Protein AF-A0A7Z9UD56-F1 (afdb_monomer)

Solvent-accessible surface area (backbone atoms only — not comparable to full-atom values): 8892 Å² total; per-residue (Å²): 136,84,66,94,81,60,77,85,50,79,85,58,42,39,72,64,36,68,80,62,34,91,87,39,62,55,57,58,52,33,20,51,48,16,24,51,51,28,49,60,64,68,54,45,40,71,75,71,56,48,49,63,58,51,66,74,43,103,57,54,73,67,56,56,51,49,53,50,52,50,51,53,51,51,51,48,47,52,50,38,49,52,51,53,50,51,52,52,56,58,55,70,73,50,85,67,76,91,47,96,62,59,92,48,73,72,56,51,54,51,49,44,51,51,40,36,50,37,16,49,53,18,26,55,51,16,44,51,31,57,75,36,74,81,51,19,63,54,55,50,49,51,51,54,49,51,50,54,52,48,36,73,76,37,85,90,111

Structure (mmCIF, N/CA/C/O backbone):
data_AF-A0A7Z9UD56-F1
#
_entry.id   AF-A0A7Z9UD56-F1
#
loop_
_atom_site.group_PDB
_atom_site.id
_atom_site.type_symbol
_atom_site.label_atom_id
_atom_site.label_alt_id
_atom_site.label_comp_id
_atom_site.label_asym_id
_atom_site.label_entity_id
_atom_site.label_seq_id
_atom_site.pdbx_PDB_ins_code
_atom_site.Cartn_x
_atom_site.Cartn_y
_atom_site.Cartn_z
_atom_site.occupancy
_atom_site.B_iso_or_equiv
_atom_site.auth_seq_id
_atom_site.auth_comp_id
_atom_site.auth_asym_id
_atom_site.auth_atom_id
_atom_site.pdbx_PDB_model_num
ATOM 1 N N . MET A 1 1 ? 27.323 -4.334 -28.507 1.00 42.59 1 MET A N 1
ATOM 2 C CA . MET A 1 1 ? 26.180 -3.646 -29.145 1.00 42.59 1 MET A CA 1
ATOM 3 C C . MET A 1 1 ? 25.152 -4.706 -29.488 1.00 42.59 1 MET A C 1
ATOM 5 O O . MET A 1 1 ? 25.447 -5.550 -30.325 1.00 42.59 1 MET A O 1
ATOM 9 N N . VAL A 1 2 ? 24.020 -4.727 -28.784 1.00 45.59 2 VAL A N 1
ATOM 10 C CA . VAL A 1 2 ? 22.918 -5.661 -29.067 1.00 45.59 2 VAL A CA 1
ATOM 11 C C . VAL A 1 2 ? 22.126 -5.110 -30.264 1.00 45.59 2 VAL A C 1
ATOM 13 O O . VAL A 1 2 ? 21.820 -3.916 -30.275 1.00 45.59 2 VAL A O 1
ATOM 16 N N . PRO A 1 3 ? 21.857 -5.909 -31.310 1.00 44.34 3 PRO A N 1
ATOM 17 C CA . PRO A 1 3 ? 21.149 -5.446 -32.499 1.00 44.34 3 PRO A CA 1
ATOM 18 C C . PRO A 1 3 ? 19.683 -5.098 -32.188 1.00 44.34 3 PRO A C 1
ATOM 20 O O . PRO A 1 3 ? 18.979 -5.854 -31.523 1.00 44.34 3 PRO A O 1
ATOM 23 N N . LEU A 1 4 ? 19.207 -3.974 -32.738 1.00 53.53 4 LEU A N 1
ATOM 24 C CA . LEU A 1 4 ? 17.864 -3.389 -32.533 1.00 53.53 4 LEU A CA 1
ATOM 25 C C . LEU A 1 4 ? 16.680 -4.284 -32.964 1.00 53.53 4 LEU A C 1
ATOM 27 O O . LEU A 1 4 ? 15.526 -3.901 -32.796 1.00 53.53 4 LEU A O 1
ATOM 31 N N . THR A 1 5 ? 16.949 -5.447 -33.556 1.00 56.50 5 THR A N 1
ATOM 32 C CA . THR A 1 5 ? 15.947 -6.394 -34.070 1.00 56.50 5 THR A CA 1
ATOM 33 C C . THR A 1 5 ? 15.727 -7.599 -33.161 1.00 56.50 5 THR A C 1
ATOM 35 O O . THR A 1 5 ? 14.890 -8.443 -33.474 1.00 56.50 5 THR A O 1
ATOM 38 N N . GLN A 1 6 ? 16.483 -7.724 -32.069 1.00 49.88 6 GLN A N 1
ATOM 39 C CA . GLN A 1 6 ? 16.298 -8.821 -31.130 1.00 49.88 6 GLN A CA 1
ATOM 40 C C . GLN A 1 6 ? 15.074 -8.513 -30.246 1.00 49.88 6 GLN A C 1
ATOM 42 O O . GLN A 1 6 ? 14.977 -7.395 -29.729 1.00 49.88 6 GLN A O 1
ATOM 47 N N . PRO A 1 7 ? 14.107 -9.439 -30.091 1.00 51.38 7 PRO A N 1
ATOM 48 C CA . PRO A 1 7 ? 13.045 -9.264 -29.104 1.00 51.38 7 PRO A CA 1
ATOM 49 C C . PRO A 1 7 ? 13.705 -9.027 -27.742 1.00 51.38 7 PRO A C 1
ATOM 51 O O . PRO A 1 7 ? 14.683 -9.704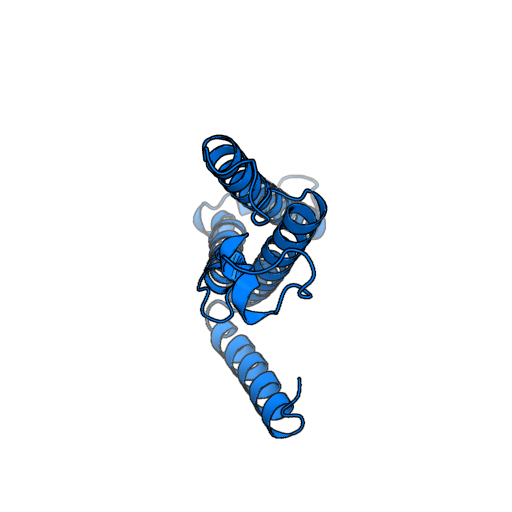 -27.432 1.00 51.38 7 PRO A O 1
ATOM 54 N N . LEU A 1 8 ? 13.224 -8.038 -26.976 1.00 51.91 8 LEU A N 1
ATOM 55 C CA . LEU A 1 8 ? 13.739 -7.777 -25.629 1.00 51.91 8 LEU A CA 1
ATOM 56 C C . LEU A 1 8 ? 13.584 -9.051 -24.797 1.00 51.91 8 LEU A C 1
ATOM 58 O O . LEU A 1 8 ? 12.478 -9.371 -24.358 1.00 51.91 8 LEU A O 1
ATOM 62 N N . ASP A 1 9 ? 14.691 -9.762 -24.626 1.00 53.53 9 ASP A N 1
ATOM 63 C CA . ASP A 1 9 ? 14.788 -10.965 -23.815 1.00 53.53 9 ASP A CA 1
ATOM 64 C C . ASP A 1 9 ? 14.455 -10.580 -22.369 1.00 53.53 9 ASP A C 1
ATOM 66 O O . ASP A 1 9 ? 14.910 -9.534 -21.909 1.00 53.53 9 ASP A O 1
ATOM 70 N N . GLU A 1 10 ? 13.655 -11.368 -21.646 1.00 52.06 10 GLU A N 1
ATOM 71 C CA . GLU A 1 10 ? 13.247 -11.062 -20.255 1.00 52.06 10 GLU A CA 1
ATOM 72 C C . GLU A 1 10 ? 14.461 -10.778 -19.357 1.00 52.06 10 GLU A C 1
ATOM 74 O O . GLU A 1 10 ? 14.413 -9.961 -18.437 1.00 52.06 10 GLU A O 1
ATOM 79 N N . VAL A 1 11 ? 15.593 -11.387 -19.716 1.00 52.34 11 VAL A N 1
ATOM 80 C CA . VAL A 1 11 ? 16.891 -11.207 -19.081 1.00 52.34 11 VAL A CA 1
ATOM 81 C C . VAL A 1 11 ? 17.383 -9.762 -19.158 1.00 52.34 11 VAL A C 1
ATOM 83 O O . VAL A 1 11 ? 18.026 -9.345 -18.218 1.00 52.34 11 VAL A O 1
ATOM 86 N N . SER A 1 12 ? 17.078 -8.958 -20.181 1.00 57.81 12 SER A N 1
ATOM 87 C CA . SER A 1 12 ? 17.561 -7.567 -20.290 1.00 57.81 12 SER A CA 1
ATOM 88 C C . SER A 1 12 ? 16.572 -6.517 -19.764 1.00 57.81 12 SER A C 1
ATOM 90 O O . SER A 1 12 ? 16.820 -5.317 -19.874 1.00 57.81 12 SER A O 1
ATOM 92 N N . TRP A 1 13 ? 15.428 -6.917 -19.194 1.00 61.44 13 TRP A N 1
ATOM 93 C CA . TRP A 1 13 ? 14.403 -5.969 -18.724 1.00 61.44 13 TRP A CA 1
ATOM 94 C C . TRP A 1 13 ? 14.864 -5.140 -17.519 1.00 61.44 13 TRP A C 1
ATOM 96 O O . TRP A 1 13 ? 14.393 -4.015 -17.326 1.00 61.44 13 TRP A O 1
ATOM 106 N N . PHE A 1 14 ? 15.830 -5.651 -16.747 1.00 60.19 14 PHE A N 1
ATOM 107 C CA . PHE A 1 14 ? 16.445 -4.914 -15.641 1.00 60.19 14 PHE A CA 1
ATOM 108 C C . PHE A 1 14 ? 17.202 -3.663 -16.110 1.00 60.19 14 PHE A C 1
ATOM 110 O O . PHE A 1 14 ? 17.344 -2.722 -15.332 1.00 60.19 14 PHE A O 1
ATOM 117 N N . GLU A 1 15 ? 17.654 -3.621 -17.372 1.00 62.56 15 GLU A N 1
ATOM 118 C CA . GLU A 1 15 ? 18.332 -2.454 -17.954 1.00 62.56 15 GLU A CA 1
ATOM 119 C C . GLU A 1 15 ? 17.382 -1.252 -18.086 1.00 62.56 15 GLU A C 1
ATOM 121 O O . GLU A 1 15 ? 17.829 -0.110 -18.150 1.00 62.56 15 GLU A O 1
ATOM 126 N N . ILE A 1 16 ? 16.065 -1.499 -18.089 1.00 67.50 16 ILE A N 1
ATOM 127 C CA . ILE A 1 16 ? 15.019 -0.469 -18.162 1.00 67.50 16 ILE A CA 1
ATOM 128 C C . ILE A 1 16 ? 14.598 -0.020 -16.758 1.00 67.50 16 ILE A C 1
ATOM 130 O O . ILE A 1 16 ? 14.359 1.167 -16.523 1.00 67.50 16 ILE A O 1
ATOM 134 N N . HIS A 1 17 ? 14.449 -0.965 -15.824 1.00 69.06 17 HIS A N 1
ATOM 135 C CA . HIS A 1 17 ? 14.036 -0.669 -14.454 1.00 69.06 17 HIS A CA 1
ATOM 136 C C . HIS A 1 17 ? 14.446 -1.783 -13.483 1.00 69.06 17 HIS A C 1
ATOM 138 O O . HIS A 1 17 ? 14.104 -2.948 -13.683 1.00 69.06 17 HIS A O 1
ATOM 144 N N . SER A 1 18 ? 15.084 -1.428 -12.366 1.00 70.38 18 SER A N 1
ATOM 145 C CA . SER A 1 18 ? 15.511 -2.381 -11.324 1.00 70.38 18 SER A CA 1
ATOM 146 C C . SER A 1 18 ? 14.351 -3.124 -10.644 1.00 70.38 18 SER A C 1
ATOM 148 O O . SER A 1 18 ? 14.538 -4.182 -10.055 1.00 70.38 18 SER A O 1
ATOM 150 N N . GLY A 1 19 ? 13.133 -2.588 -10.733 1.00 67.00 19 GLY A N 1
ATOM 151 C CA . GLY A 1 19 ? 11.906 -3.253 -10.274 1.00 67.00 19 GLY A CA 1
ATOM 152 C C . GLY A 1 19 ? 11.432 -4.415 -11.159 1.00 67.00 19 GLY A C 1
ATOM 153 O O . GLY A 1 19 ? 10.527 -5.133 -10.753 1.00 67.00 19 GLY A O 1
ATOM 154 N N . LEU A 1 20 ? 12.012 -4.594 -12.352 1.00 69.19 20 LEU A N 1
ATOM 155 C CA . LEU A 1 20 ? 11.689 -5.698 -13.265 1.00 69.19 20 LEU A CA 1
ATOM 156 C C . LEU A 1 20 ? 12.611 -6.913 -13.086 1.00 69.19 20 LEU A C 1
ATOM 158 O O . LEU A 1 20 ? 12.378 -7.935 -13.726 1.00 69.19 20 LEU A O 1
ATOM 162 N N . SER A 1 21 ? 13.654 -6.828 -12.251 1.00 71.06 21 SER A N 1
ATOM 163 C CA . SER A 1 21 ? 14.504 -7.986 -11.970 1.00 71.06 21 SER A CA 1
ATOM 164 C C . SER A 1 21 ? 13.796 -8.976 -11.040 1.00 71.06 21 SER A C 1
ATOM 166 O O . SER A 1 21 ? 13.141 -8.582 -10.074 1.00 71.06 21 SER A O 1
ATOM 168 N N . ALA A 1 22 ? 13.956 -10.274 -11.306 1.00 67.62 22 ALA A N 1
ATOM 169 C CA . ALA A 1 22 ? 13.398 -11.333 -10.460 1.00 67.62 22 ALA A CA 1
ATOM 170 C C . ALA A 1 22 ? 13.979 -11.313 -9.031 1.00 67.62 22 ALA A C 1
ATOM 172 O O . ALA A 1 22 ? 13.274 -11.614 -8.073 1.00 67.62 22 ALA A O 1
ATOM 173 N N . ASP A 1 23 ? 15.230 -10.870 -8.885 1.00 71.50 23 ASP A N 1
ATOM 174 C CA . ASP A 1 23 ? 15.917 -10.732 -7.593 1.00 71.50 23 ASP A CA 1
ATOM 175 C C . ASP A 1 23 ? 15.586 -9.412 -6.865 1.00 71.50 23 ASP A C 1
ATOM 177 O O . ASP A 1 23 ? 16.215 -9.059 -5.864 1.00 71.50 23 ASP A O 1
ATOM 181 N N . SER A 1 24 ? 14.627 -8.630 -7.373 1.00 76.00 24 SER A N 1
ATOM 182 C CA . SER A 1 24 ? 14.285 -7.333 -6.797 1.00 76.00 24 SER A CA 1
ATOM 183 C C . SER A 1 24 ? 13.617 -7.482 -5.431 1.00 76.00 24 SER A C 1
ATOM 185 O O . SER A 1 24 ? 12.548 -8.073 -5.291 1.00 76.00 24 SER A O 1
ATOM 187 N N . ILE A 1 25 ? 14.191 -6.835 -4.415 1.00 84.19 25 ILE A N 1
ATOM 188 C CA . ILE A 1 25 ? 13.566 -6.714 -3.090 1.00 84.19 25 ILE A CA 1
ATOM 189 C C . ILE A 1 25 ? 12.394 -5.710 -3.077 1.00 84.19 25 ILE A C 1
ATOM 191 O O . ILE A 1 25 ? 11.652 -5.627 -2.099 1.00 84.19 25 ILE A O 1
ATOM 195 N N . GLY A 1 26 ? 12.201 -4.941 -4.157 1.00 83.88 26 GLY A N 1
ATOM 196 C CA . GLY A 1 26 ? 11.221 -3.853 -4.243 1.00 83.88 26 GLY A CA 1
ATOM 197 C C . GLY A 1 26 ? 9.786 -4.262 -3.879 1.00 83.88 26 GLY A C 1
ATOM 198 O O . GLY A 1 26 ? 9.222 -3.674 -2.953 1.00 83.88 26 GLY A O 1
ATOM 199 N N . PRO A 1 27 ? 9.194 -5.286 -4.526 1.00 85.12 27 PRO A N 1
ATOM 200 C CA . PRO A 1 27 ? 7.834 -5.741 -4.221 1.00 85.12 27 PRO A CA 1
ATOM 201 C C . PRO A 1 27 ? 7.648 -6.160 -2.756 1.00 85.12 27 PRO A C 1
ATOM 203 O O . PRO A 1 27 ? 6.616 -5.874 -2.148 1.00 85.12 27 PRO A O 1
ATOM 206 N N . PHE A 1 28 ? 8.668 -6.783 -2.159 1.00 86.00 28 PHE A N 1
ATOM 207 C CA . PHE A 1 28 ? 8.652 -7.159 -0.747 1.00 86.00 28 PHE A CA 1
ATOM 208 C C . PHE A 1 28 ? 8.647 -5.932 0.177 1.00 86.00 28 PHE A C 1
ATOM 210 O O . PHE A 1 28 ? 7.898 -5.902 1.154 1.00 86.00 28 PHE A O 1
ATOM 217 N N . LEU A 1 29 ? 9.420 -4.889 -0.142 1.00 88.75 29 LEU A N 1
ATOM 218 C CA . LEU A 1 29 ? 9.407 -3.635 0.619 1.00 88.75 29 LEU A CA 1
ATOM 219 C C . LEU A 1 29 ? 8.050 -2.925 0.530 1.00 88.75 29 LEU A C 1
ATOM 221 O O . LEU A 1 29 ? 7.560 -2.434 1.546 1.00 88.75 29 LEU A O 1
ATOM 225 N N . PHE A 1 30 ? 7.412 -2.915 -0.644 1.00 89.88 30 PHE A N 1
ATOM 226 C CA . PHE A 1 30 ? 6.060 -2.369 -0.810 1.00 89.88 30 PHE A CA 1
ATOM 227 C C . PHE A 1 30 ? 5.016 -3.157 -0.015 1.00 89.88 30 PHE A C 1
ATOM 229 O O . PHE A 1 30 ? 4.165 -2.561 0.650 1.00 89.88 30 PHE A O 1
ATOM 236 N N . TYR A 1 31 ? 5.121 -4.485 -0.004 1.00 90.75 31 TYR A N 1
ATOM 237 C CA . TYR A 1 31 ? 4.296 -5.341 0.844 1.00 90.75 31 TYR A CA 1
ATOM 238 C C . TYR A 1 31 ? 4.482 -5.028 2.341 1.00 90.75 31 TYR A C 1
ATOM 240 O O . TYR A 1 31 ? 3.501 -4.793 3.051 1.00 90.75 31 TYR A O 1
ATOM 248 N N . LEU A 1 32 ? 5.729 -4.952 2.825 1.00 89.94 32 LEU A N 1
ATOM 249 C CA . LEU A 1 32 ? 6.025 -4.595 4.218 1.00 89.94 32 LEU A CA 1
ATOM 250 C C . LEU A 1 32 ? 5.523 -3.195 4.576 1.00 89.94 32 LEU A C 1
ATOM 252 O O . LEU A 1 32 ? 4.965 -2.999 5.654 1.00 89.94 32 LEU A O 1
ATOM 256 N N . MET A 1 33 ? 5.679 -2.229 3.671 1.00 91.44 33 MET A N 1
ATOM 257 C CA . MET A 1 33 ? 5.143 -0.882 3.841 1.00 91.44 33 MET A CA 1
ATOM 258 C C . MET A 1 33 ? 3.627 -0.921 4.051 1.00 91.44 33 MET A C 1
ATOM 260 O O . MET A 1 33 ? 3.133 -0.270 4.968 1.00 91.44 33 MET A O 1
ATOM 264 N N . GLY A 1 34 ? 2.895 -1.725 3.272 1.00 91.31 34 GLY A N 1
ATOM 265 C CA . GLY A 1 34 ? 1.459 -1.934 3.464 1.00 91.31 34 GLY A CA 1
ATOM 266 C C . GLY A 1 34 ? 1.113 -2.427 4.872 1.00 91.31 34 GLY A C 1
ATOM 267 O O . GLY A 1 34 ? 0.216 -1.880 5.519 1.00 91.31 34 GLY A O 1
ATOM 268 N N . ILE A 1 35 ? 1.877 -3.396 5.389 1.00 90.38 35 ILE A N 1
ATOM 269 C CA . ILE A 1 35 ? 1.712 -3.903 6.761 1.00 90.38 35 ILE A CA 1
ATOM 270 C C . ILE A 1 35 ? 1.967 -2.800 7.793 1.00 90.38 35 ILE A C 1
ATOM 272 O O . ILE A 1 35 ? 1.170 -2.628 8.715 1.00 90.38 35 ILE A O 1
ATOM 276 N N . ILE A 1 36 ? 3.056 -2.042 7.644 1.00 89.56 36 ILE A N 1
ATOM 277 C CA . ILE A 1 36 ? 3.431 -0.962 8.569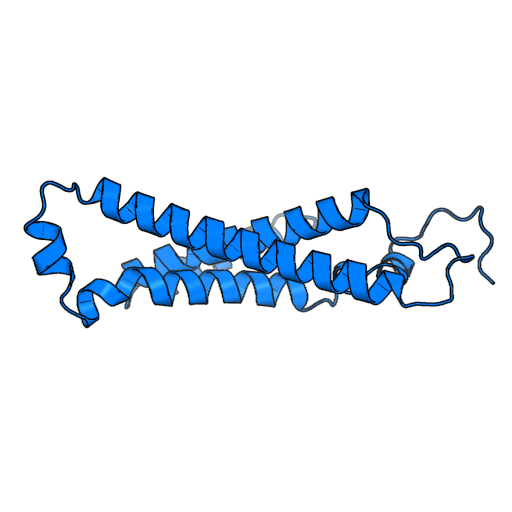 1.00 89.56 36 ILE A CA 1
ATOM 278 C C . ILE A 1 36 ? 2.361 0.136 8.581 1.00 89.56 36 ILE A C 1
ATOM 280 O O . ILE A 1 36 ? 1.961 0.608 9.648 1.00 89.56 36 ILE A O 1
ATOM 284 N N . VAL A 1 37 ? 1.850 0.520 7.408 1.00 91.50 37 VAL A N 1
ATOM 285 C CA . VAL A 1 37 ? 0.760 1.496 7.285 1.00 91.50 37 VAL A CA 1
ATOM 286 C C . VAL A 1 37 ? -0.479 0.992 8.019 1.00 91.50 37 VAL A C 1
ATOM 288 O O . VAL A 1 37 ? -1.015 1.714 8.855 1.00 91.50 37 VAL A O 1
ATOM 291 N N . ALA A 1 38 ? -0.899 -0.256 7.805 1.00 90.69 38 ALA A N 1
ATOM 292 C CA . ALA A 1 38 ? -2.041 -0.812 8.527 1.00 90.69 38 ALA A CA 1
ATOM 293 C C . ALA A 1 38 ? -1.810 -0.831 10.052 1.00 90.69 38 ALA A C 1
ATOM 295 O O . ALA A 1 38 ? -2.661 -0.377 10.820 1.00 90.69 38 ALA A O 1
ATOM 296 N N . TYR A 1 39 ? -0.630 -1.272 10.493 1.00 85.50 39 TYR A N 1
ATOM 297 C CA . TYR A 1 39 ? -0.294 -1.345 11.913 1.00 85.50 39 TYR A CA 1
ATOM 298 C C . TYR A 1 39 ? -0.213 0.030 12.586 1.00 85.50 39 TYR A C 1
ATOM 300 O O . TYR A 1 39 ? -0.505 0.152 13.769 1.00 85.50 39 TYR A O 1
ATOM 308 N N . SER A 1 40 ? 0.156 1.081 11.856 1.00 86.06 40 SER A N 1
ATOM 309 C CA . SER A 1 40 ? 0.179 2.444 12.400 1.00 86.06 40 SER A CA 1
ATOM 310 C C . SER A 1 40 ? -1.203 3.105 12.434 1.00 86.06 40 SER A C 1
ATOM 312 O O . SER A 1 40 ? -1.457 3.934 13.306 1.00 86.06 40 SER A O 1
ATOM 314 N N . LEU A 1 41 ? -2.104 2.742 11.516 1.00 86.69 41 LEU A N 1
ATOM 315 C CA . LEU A 1 41 ? -3.383 3.430 11.326 1.00 86.69 41 LEU A CA 1
ATOM 316 C C . LEU A 1 41 ? -4.523 2.847 12.178 1.00 86.69 41 LEU A C 1
ATOM 318 O O . LEU A 1 41 ? -5.378 3.577 12.682 1.00 86.69 41 LEU A O 1
ATOM 322 N N . PHE A 1 42 ? -4.574 1.522 12.334 1.00 83.25 42 PHE A N 1
ATOM 323 C CA . PHE A 1 42 ? -5.716 0.850 12.966 1.00 83.25 42 PHE A CA 1
ATOM 324 C C . PHE A 1 42 ? -5.674 0.818 14.508 1.00 83.25 42 PHE A C 1
ATOM 326 O O . PHE A 1 42 ? -6.693 1.164 15.112 1.00 83.25 42 PHE A O 1
ATOM 333 N N . PRO A 1 43 ? -4.553 0.471 15.170 1.00 81.25 43 PRO A N 1
ATOM 334 C CA . PRO A 1 43 ? -4.469 0.370 16.634 1.00 81.25 43 PRO A CA 1
ATOM 335 C C . PRO A 1 43 ? -4.417 1.722 17.357 1.00 81.25 43 PRO A C 1
ATOM 337 O O . PRO A 1 43 ? -4.782 1.807 18.528 1.00 81.25 43 PRO A O 1
ATOM 340 N N . ARG A 1 44 ? -3.971 2.777 16.670 1.00 80.56 44 ARG A N 1
ATOM 341 C CA . ARG A 1 44 ? -3.556 4.048 17.279 1.00 80.56 44 ARG A CA 1
ATOM 342 C C . ARG A 1 44 ? -4.651 4.773 18.062 1.00 80.56 44 ARG A C 1
ATOM 344 O O . ARG A 1 44 ? -4.383 5.333 19.116 1.00 80.56 44 ARG A O 1
ATOM 351 N N . GLU A 1 45 ? -5.900 4.693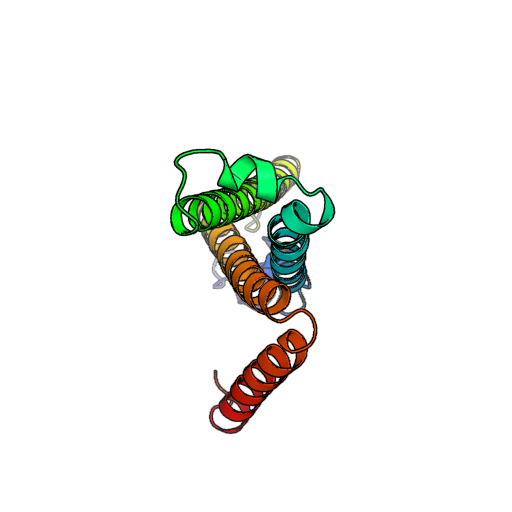 17.613 1.00 80.44 45 GLU A N 1
ATOM 352 C CA . GLU A 1 45 ? -7.032 5.331 18.308 1.00 80.44 45 GLU A CA 1
ATOM 353 C C . GLU A 1 45 ? -7.350 4.700 19.669 1.00 80.44 45 GLU A C 1
ATOM 355 O O . GLU A 1 45 ? -7.842 5.376 20.575 1.00 80.44 45 GLU A O 1
ATOM 360 N N . TYR A 1 46 ? -7.063 3.404 19.823 1.00 81.06 46 TYR A N 1
ATOM 361 C CA . TYR A 1 46 ? -7.198 2.721 21.107 1.00 81.06 46 TYR A CA 1
ATOM 362 C C . TYR A 1 46 ? -6.069 3.112 22.064 1.00 81.06 46 TYR A C 1
ATOM 364 O O . TYR A 1 46 ? -6.289 3.191 23.270 1.00 81.06 46 TYR A O 1
ATOM 372 N N . GLU A 1 47 ? -4.876 3.378 21.532 1.00 82.25 47 GLU A N 1
ATOM 373 C CA . GLU A 1 47 ? -3.702 3.773 22.316 1.00 82.25 47 GLU A CA 1
ATOM 374 C C . GLU A 1 47 ? -3.791 5.237 22.769 1.00 82.25 47 GLU A C 1
ATOM 376 O O . GLU A 1 47 ? -3.488 5.545 23.920 1.00 82.25 47 GLU A O 1
ATOM 381 N N . GLU A 1 48 ? -4.296 6.126 21.911 1.00 85.38 48 GLU A N 1
ATOM 382 C CA . GLU A 1 48 ? -4.460 7.559 22.197 1.00 85.38 48 GLU A CA 1
ATOM 383 C C . GLU A 1 48 ? -5.789 7.902 22.908 1.00 85.38 48 GLU A C 1
ATOM 385 O O . GLU A 1 48 ? -6.043 9.065 23.212 1.00 85.38 48 GLU A O 1
ATOM 390 N N . ARG A 1 49 ? -6.651 6.908 23.187 1.00 84.25 49 ARG A N 1
ATOM 391 C CA . ARG A 1 49 ? -8.009 7.067 23.766 1.00 84.25 49 ARG A CA 1
ATOM 392 C C . ARG A 1 49 ? -8.946 7.995 22.979 1.00 84.25 49 ARG A C 1
ATOM 394 O O . ARG A 1 49 ? -9.991 8.408 23.478 1.00 84.25 49 ARG A O 1
ATOM 401 N N . THR A 1 50 ? -8.639 8.268 21.715 1.00 85.69 50 THR A N 1
ATOM 402 C CA . THR A 1 50 ? -9.480 9.086 20.827 1.00 85.69 50 THR A CA 1
ATOM 403 C C . THR A 1 50 ? -10.752 8.357 20.383 1.00 85.69 50 THR A C 1
ATOM 405 O O . THR A 1 50 ? -11.700 8.988 19.915 1.00 85.69 50 THR A O 1
ATOM 408 N N . ILE A 1 51 ? -10.829 7.039 20.603 1.00 82.69 51 ILE A N 1
ATOM 409 C CA . ILE A 1 51 ? -12.020 6.230 20.317 1.00 82.69 51 ILE A CA 1
ATOM 410 C C . ILE A 1 51 ? -13.256 6.666 21.126 1.00 82.69 51 ILE A C 1
ATOM 412 O O . ILE A 1 51 ? -14.369 6.635 20.605 1.00 82.69 51 ILE A O 1
ATOM 416 N N . GLU A 1 52 ? -13.081 7.123 22.372 1.00 85.94 52 GLU A N 1
ATOM 417 C CA . GLU A 1 52 ? -14.188 7.589 23.225 1.00 85.94 52 GLU A CA 1
ATOM 418 C C . GLU A 1 52 ? -14.822 8.862 22.653 1.00 85.94 52 GLU A C 1
ATOM 420 O O . GLU A 1 52 ? -16.046 8.997 22.610 1.00 85.94 52 GLU A O 1
ATOM 425 N N . PHE A 1 53 ? -13.984 9.755 22.121 1.00 87.50 53 PHE A N 1
ATOM 426 C CA . PHE A 1 53 ? -14.434 10.943 21.409 1.00 87.50 53 PHE A CA 1
ATOM 427 C C . PHE A 1 53 ? -15.172 10.574 20.117 1.00 87.50 53 PHE A C 1
ATOM 429 O O . PHE A 1 53 ? -16.267 11.080 19.875 1.00 87.50 53 PHE A O 1
ATOM 436 N N . LEU A 1 54 ? -14.645 9.636 19.322 1.00 84.69 54 LEU A N 1
ATOM 437 C CA . LEU A 1 54 ? -15.315 9.165 18.103 1.00 84.69 54 LEU A CA 1
ATOM 438 C C . LEU A 1 54 ? -16.679 8.527 18.391 1.00 84.69 54 LEU A C 1
ATOM 440 O O . LEU A 1 54 ? -17.609 8.700 17.610 1.00 84.69 54 LEU A O 1
ATOM 444 N N . HIS A 1 55 ? -16.818 7.836 19.523 1.00 84.12 55 HIS A N 1
ATOM 445 C CA . HIS A 1 55 ? -18.087 7.249 19.956 1.00 84.12 55 HIS A CA 1
ATOM 446 C C . HIS A 1 55 ? -19.110 8.288 20.440 1.00 84.12 55 HIS A C 1
ATOM 448 O O . HIS A 1 55 ? -20.300 7.981 20.484 1.00 84.12 55 HIS A O 1
ATOM 454 N N . SER A 1 56 ? -18.675 9.500 20.800 1.00 90.94 56 SER A N 1
ATOM 455 C CA . SER A 1 56 ? -19.582 10.603 21.150 1.00 90.94 56 SER A CA 1
ATOM 456 C C . SER A 1 56 ? -20.199 11.285 19.924 1.00 90.94 56 SER A C 1
ATOM 458 O O . SER A 1 56 ? -21.225 11.956 20.033 1.00 90.94 56 SER A O 1
ATOM 460 N N . LEU A 1 57 ? -19.590 11.101 18.749 1.00 89.88 57 LEU A N 1
ATOM 461 C CA . LEU A 1 57 ? -20.085 11.634 17.487 1.00 89.88 57 LEU A CA 1
ATOM 462 C C . LEU A 1 57 ? -21.120 10.682 16.863 1.00 89.88 57 LEU A C 1
ATOM 464 O O . LEU A 1 57 ? -21.042 9.468 17.062 1.00 89.88 57 LEU A O 1
ATOM 468 N N . PRO A 1 58 ? -22.067 11.189 16.049 1.00 91.25 58 PRO A N 1
ATOM 469 C CA . PRO A 1 58 ? -23.044 10.371 15.327 1.00 91.25 58 PRO A CA 1
ATOM 470 C C . PRO A 1 58 ? -22.404 9.660 14.117 1.00 91.25 58 PRO A C 1
ATOM 472 O O . PRO A 1 58 ? -22.877 9.770 12.987 1.00 91.25 58 PRO A O 1
ATOM 475 N N . VAL A 1 59 ? -21.293 8.954 14.340 1.00 88.88 59 VAL A N 1
ATOM 476 C CA . VAL A 1 59 ? -20.524 8.238 13.319 1.00 88.88 59 VAL A CA 1
ATOM 477 C C . VAL A 1 59 ? -20.576 6.746 13.621 1.00 88.88 59 VAL A C 1
ATOM 479 O O . VAL A 1 59 ? -20.297 6.295 14.729 1.00 88.88 59 VAL A O 1
ATOM 482 N N . SER A 1 60 ? -20.939 5.949 12.620 1.00 89.44 60 SER A N 1
ATOM 483 C CA . SER A 1 60 ? -20.960 4.494 12.759 1.00 89.44 60 SER A CA 1
ATOM 484 C C . SER A 1 60 ? -19.545 3.902 12.746 1.00 89.44 60 SER A C 1
ATOM 486 O O . SER A 1 60 ? -18.634 4.409 12.088 1.00 89.44 60 SER A O 1
ATOM 488 N N . ARG A 1 61 ? -19.367 2.745 13.395 1.00 85.62 61 ARG A N 1
ATOM 489 C CA . ARG A 1 61 ? -18.092 1.998 13.380 1.00 85.62 61 ARG A CA 1
ATOM 490 C C . ARG A 1 61 ? -17.625 1.651 11.961 1.00 85.62 61 ARG A C 1
ATOM 492 O O . ARG A 1 61 ? -16.429 1.671 11.684 1.00 85.62 61 ARG A O 1
ATOM 499 N N . GLY A 1 62 ? -18.569 1.375 11.058 1.00 87.44 62 GLY A N 1
ATOM 500 C CA . GLY A 1 62 ? -18.280 1.092 9.650 1.00 87.44 62 GLY A CA 1
ATOM 501 C C . GLY A 1 62 ? -17.726 2.304 8.897 1.00 87.44 62 GLY A C 1
ATOM 502 O O . GLY A 1 62 ? -16.809 2.149 8.096 1.00 87.44 62 GLY A O 1
ATOM 503 N N . GLN A 1 63 ? -18.214 3.514 9.187 1.00 90.31 63 GLN A N 1
ATOM 504 C CA . GLN A 1 63 ? -17.686 4.742 8.582 1.00 90.31 63 GLN A CA 1
ATOM 505 C C . GLN A 1 63 ? -16.249 5.024 9.027 1.00 90.31 63 GLN A C 1
ATOM 507 O O . GLN A 1 63 ? -15.420 5.363 8.189 1.00 90.31 63 GLN A O 1
ATOM 512 N N . ILE A 1 64 ? -15.935 4.821 10.312 1.00 89.00 64 ILE A N 1
ATOM 513 C CA . ILE A 1 64 ? -14.567 4.971 10.836 1.00 89.00 64 ILE A CA 1
ATOM 514 C C . ILE A 1 64 ? -13.631 3.969 10.149 1.00 89.00 64 ILE A C 1
ATOM 516 O O . ILE A 1 64 ? -12.557 4.334 9.673 1.00 89.00 64 ILE A O 1
ATOM 520 N N . PHE A 1 65 ? -14.066 2.712 10.036 1.00 89.00 65 PHE A N 1
ATOM 521 C CA . PHE A 1 65 ? -13.309 1.673 9.344 1.00 89.00 65 PHE A CA 1
ATOM 522 C C . PHE A 1 65 ? -13.037 2.030 7.875 1.00 89.00 65 PHE A C 1
ATOM 524 O O . PHE A 1 65 ? -11.889 1.982 7.435 1.00 89.00 65 PHE A O 1
ATOM 531 N N . MET A 1 66 ? -14.069 2.432 7.128 1.00 91.81 66 MET A N 1
ATOM 532 C CA . MET A 1 66 ? -13.929 2.793 5.714 1.00 91.81 66 MET A CA 1
ATOM 533 C C . MET A 1 66 ? -13.061 4.034 5.522 1.00 91.81 66 MET A C 1
ATOM 535 O O . MET A 1 66 ? -12.236 4.057 4.613 1.00 91.81 66 MET A O 1
ATOM 539 N N . ALA A 1 67 ? -13.181 5.037 6.395 1.00 91.62 67 ALA A N 1
ATOM 540 C CA . ALA A 1 67 ? -12.332 6.223 6.351 1.00 91.62 67 ALA A CA 1
ATOM 541 C C . ALA A 1 67 ? -10.848 5.856 6.502 1.00 91.62 67 ALA A C 1
ATOM 543 O O . ALA A 1 67 ? -10.022 6.315 5.716 1.00 91.62 67 ALA A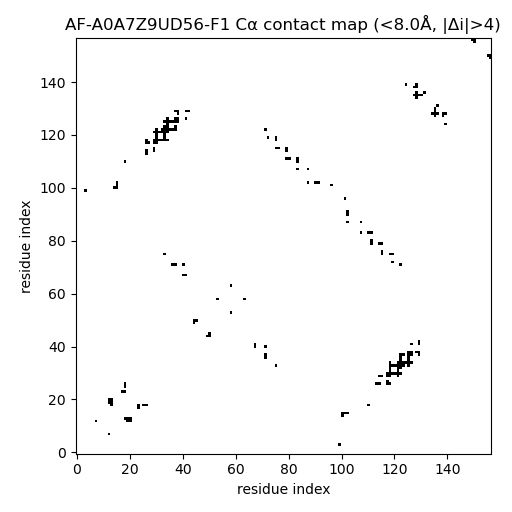 O 1
ATOM 544 N N . LYS A 1 68 ? -10.511 4.971 7.447 1.00 91.19 68 LYS A N 1
ATOM 545 C CA . LYS A 1 68 ? -9.140 4.470 7.630 1.00 91.19 68 LYS A CA 1
ATOM 546 C C . LYS A 1 68 ? -8.650 3.652 6.447 1.00 91.19 68 LYS A C 1
ATOM 548 O O . LYS A 1 68 ? -7.542 3.872 5.968 1.00 91.19 68 LYS A O 1
ATOM 553 N N . TRP A 1 69 ? -9.472 2.727 5.962 1.00 91.19 69 TRP A N 1
ATOM 554 C CA . TRP A 1 69 ? -9.132 1.915 4.798 1.00 91.19 69 TRP A CA 1
ATOM 555 C C . TRP A 1 69 ? -8.810 2.789 3.580 1.00 91.19 69 TRP A C 1
ATOM 557 O O . TRP A 1 69 ? -7.777 2.612 2.932 1.00 91.19 69 TRP A O 1
ATOM 567 N N . MET A 1 70 ? -9.660 3.783 3.313 1.00 94.38 70 MET A N 1
ATOM 568 C CA . MET A 1 70 ? -9.463 4.743 2.231 1.00 94.38 70 MET A CA 1
ATOM 569 C C . MET A 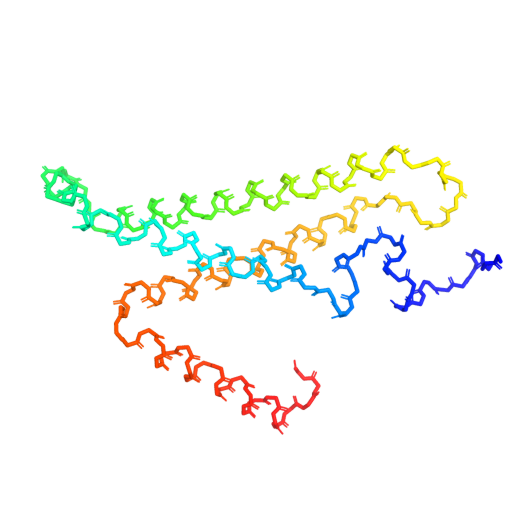1 70 ? -8.224 5.610 2.462 1.00 94.38 70 MET A C 1
ATOM 571 O O . MET A 1 70 ? -7.435 5.779 1.539 1.00 94.38 70 MET A O 1
ATOM 575 N N . ALA A 1 71 ? -8.002 6.108 3.682 1.00 93.56 71 ALA A N 1
ATOM 576 C CA . ALA A 1 71 ? -6.819 6.902 4.012 1.00 93.56 71 ALA A CA 1
ATOM 577 C C . ALA A 1 71 ? -5.516 6.112 3.803 1.00 93.56 71 ALA A C 1
ATOM 579 O O . ALA A 1 71 ? -4.589 6.616 3.171 1.00 93.56 71 ALA A O 1
ATOM 580 N N . GLY A 1 72 ? -5.460 4.857 4.262 1.00 92.94 72 GLY A N 1
ATOM 581 C CA . GLY A 1 72 ? -4.314 3.974 4.040 1.00 92.94 72 GLY A CA 1
ATOM 582 C C . GLY A 1 72 ? -4.098 3.654 2.558 1.00 92.94 72 GLY A C 1
ATOM 583 O O . GLY A 1 72 ? -2.972 3.716 2.072 1.00 92.94 72 GLY A O 1
ATOM 584 N N . THR A 1 73 ? -5.179 3.395 1.819 1.00 93.69 73 THR A N 1
ATOM 585 C CA . THR A 1 73 ? -5.138 3.154 0.368 1.00 93.69 73 THR A CA 1
ATOM 586 C C . THR A 1 73 ? -4.590 4.366 -0.388 1.00 93.69 73 THR A C 1
ATOM 588 O O . THR A 1 73 ? -3.676 4.227 -1.196 1.00 93.69 73 THR A O 1
ATOM 591 N N . VAL A 1 74 ? -5.105 5.565 -0.103 1.00 95.44 74 VAL A N 1
ATOM 592 C CA . VAL A 1 74 ? -4.654 6.814 -0.736 1.00 95.44 74 VAL A CA 1
ATOM 593 C C . VAL A 1 74 ? -3.191 7.098 -0.405 1.00 95.44 74 VAL A C 1
ATOM 595 O O . VAL A 1 74 ? -2.433 7.461 -1.302 1.00 95.44 74 VAL A O 1
ATOM 598 N N . LEU A 1 75 ? -2.773 6.887 0.847 1.00 94.12 75 LEU A N 1
ATOM 599 C CA . LEU A 1 75 ? -1.380 7.057 1.257 1.00 94.12 75 LEU A CA 1
ATOM 600 C C . LEU A 1 75 ? -0.447 6.125 0.474 1.00 94.12 75 LEU A C 1
ATOM 602 O O . LEU A 1 75 ? 0.563 6.581 -0.056 1.00 94.12 75 LEU A O 1
ATOM 606 N N . ILE A 1 76 ? -0.796 4.842 0.359 1.00 93.88 76 ILE A N 1
ATOM 607 C CA . ILE A 1 76 ? -0.009 3.865 -0.404 1.00 93.88 76 ILE A CA 1
ATOM 608 C C . ILE A 1 76 ? 0.088 4.272 -1.872 1.00 93.88 76 ILE A C 1
ATOM 610 O O . ILE A 1 76 ? 1.186 4.311 -2.420 1.00 93.88 76 ILE A O 1
ATOM 614 N N . LEU A 1 77 ? -1.040 4.613 -2.499 1.00 93.88 77 LEU A N 1
ATOM 615 C CA . LEU A 1 77 ? -1.056 5.030 -3.900 1.00 93.88 77 LEU A CA 1
ATOM 616 C C . LEU A 1 77 ? -0.202 6.279 -4.128 1.00 93.88 77 LEU A C 1
ATOM 618 O O . LEU A 1 77 ? 0.541 6.332 -5.105 1.00 93.88 77 LEU A O 1
ATOM 622 N N . ALA A 1 78 ? -0.259 7.251 -3.216 1.00 94.25 78 ALA A N 1
ATOM 623 C CA . ALA A 1 78 ? 0.568 8.449 -3.282 1.00 94.25 78 ALA A CA 1
ATOM 624 C C . ALA A 1 78 ? 2.064 8.115 -3.182 1.00 94.25 78 ALA A C 1
ATOM 626 O O . ALA A 1 78 ? 2.857 8.633 -3.963 1.00 94.25 78 ALA A O 1
ATOM 627 N N . VAL A 1 79 ? 2.457 7.217 -2.273 1.00 93.38 79 VAL A N 1
ATOM 628 C CA . VAL A 1 79 ? 3.860 6.797 -2.126 1.00 93.38 79 VAL A CA 1
ATOM 629 C C . VAL A 1 79 ? 4.346 6.025 -3.354 1.00 93.38 79 VAL A C 1
ATOM 631 O O . VAL A 1 79 ? 5.419 6.332 -3.869 1.00 93.38 79 VAL A O 1
ATOM 634 N N . CYS A 1 80 ? 3.562 5.071 -3.864 1.00 91.75 80 CYS A N 1
ATOM 635 C CA . CYS A 1 80 ? 3.900 4.339 -5.087 1.00 91.75 80 CYS A CA 1
ATOM 636 C C . CYS A 1 80 ? 4.028 5.288 -6.288 1.00 91.75 80 CYS A C 1
ATOM 638 O O . CYS A 1 80 ? 4.970 5.171 -7.067 1.00 91.75 80 CYS A O 1
ATOM 640 N N . LEU A 1 81 ? 3.135 6.274 -6.409 1.00 91.94 81 LEU A N 1
ATOM 641 C CA . LEU A 1 81 ? 3.215 7.282 -7.462 1.00 91.94 81 LEU A CA 1
ATOM 642 C C . LEU A 1 81 ? 4.478 8.144 -7.325 1.00 91.94 81 LEU A C 1
ATOM 644 O O . LEU A 1 81 ? 5.184 8.345 -8.308 1.00 91.94 81 LEU A O 1
ATOM 648 N N . CYS A 1 82 ? 4.799 8.615 -6.118 1.00 92.81 82 CYS A N 1
ATOM 649 C CA . CYS A 1 82 ? 6.030 9.364 -5.858 1.00 92.81 82 CYS A CA 1
ATOM 650 C C . CYS A 1 82 ? 7.286 8.544 -6.176 1.00 92.81 82 CYS A C 1
ATOM 652 O O . CYS A 1 82 ? 8.248 9.094 -6.710 1.00 92.81 82 CYS A O 1
ATOM 654 N N . HIS A 1 83 ? 7.285 7.243 -5.880 1.00 89.94 83 HIS A N 1
ATOM 655 C CA . HIS A 1 83 ? 8.388 6.347 -6.221 1.00 89.94 83 HIS A CA 1
ATOM 656 C C . HIS A 1 83 ? 8.603 6.278 -7.738 1.00 89.94 83 HIS A C 1
ATOM 658 O O . HIS A 1 83 ? 9.700 6.550 -8.219 1.00 89.94 83 HIS A O 1
ATOM 664 N N . GLU A 1 84 ? 7.540 6.010 -8.495 1.00 86.62 84 GLU A N 1
ATOM 665 C CA . GLU A 1 84 ? 7.609 5.907 -9.954 1.00 86.62 84 GLU A CA 1
ATOM 666 C C . GLU A 1 84 ? 7.938 7.244 -10.633 1.00 86.62 84 GLU A C 1
ATOM 668 O O . GLU A 1 84 ? 8.713 7.282 -11.586 1.00 86.62 84 GLU A O 1
ATOM 673 N N . ILE A 1 85 ? 7.424 8.366 -10.115 1.00 87.31 85 ILE A N 1
ATOM 674 C CA . ILE A 1 85 ? 7.813 9.708 -10.578 1.00 87.31 85 ILE A CA 1
ATOM 675 C C . ILE A 1 85 ? 9.300 9.950 -10.315 1.00 87.31 85 ILE A C 1
ATOM 677 O O . ILE A 1 85 ? 9.995 10.471 -11.183 1.00 87.31 85 ILE A O 1
ATOM 681 N N . THR A 1 86 ? 9.804 9.562 -9.142 1.00 87.12 86 THR A N 1
ATOM 682 C CA . THR A 1 86 ? 11.228 9.706 -8.809 1.00 87.12 86 THR A CA 1
ATOM 683 C C . THR A 1 86 ? 12.086 8.908 -9.785 1.00 87.12 86 THR A C 1
ATOM 685 O O . THR A 1 86 ? 13.036 9.454 -10.341 1.00 87.12 86 THR A O 1
ATOM 688 N N . ASN A 1 87 ? 11.711 7.659 -10.071 1.00 81.44 87 ASN A N 1
ATOM 689 C CA . ASN A 1 87 ? 12.402 6.833 -11.060 1.00 81.44 87 ASN A CA 1
ATOM 690 C C . ASN A 1 87 ? 12.342 7.461 -12.459 1.00 81.44 87 ASN A C 1
ATOM 692 O O . ASN A 1 87 ? 13.366 7.540 -13.134 1.00 81.44 87 ASN A O 1
ATOM 696 N N . ALA A 1 88 ? 11.185 7.984 -12.873 1.00 79.62 88 ALA A N 1
ATOM 697 C CA . ALA A 1 88 ? 11.033 8.681 -14.148 1.00 79.62 88 ALA A CA 1
ATOM 698 C C . ALA A 1 88 ? 11.961 9.903 -14.253 1.00 79.62 88 ALA A C 1
ATOM 700 O O . ALA A 1 88 ? 12.655 10.068 -15.254 1.00 79.62 88 ALA A O 1
ATOM 701 N N . VAL A 1 89 ? 12.021 10.734 -13.209 1.00 82.62 89 VAL A N 1
ATOM 702 C CA . VAL A 1 89 ? 12.897 11.916 -13.155 1.00 82.62 89 VAL A CA 1
ATOM 703 C C . VAL A 1 89 ? 14.372 11.513 -13.211 1.00 82.62 89 VAL A C 1
ATOM 705 O O . VAL A 1 89 ? 15.141 12.122 -13.952 1.00 82.62 89 VAL A O 1
ATOM 708 N N . MET A 1 90 ? 14.770 10.465 -12.484 1.00 80.19 90 MET A N 1
ATOM 709 C CA . MET A 1 90 ? 16.146 9.956 -12.516 1.00 80.19 90 MET A CA 1
ATOM 710 C C . MET A 1 90 ? 16.528 9.429 -13.905 1.00 80.19 90 MET A C 1
ATOM 712 O O . MET A 1 90 ? 17.651 9.641 -14.356 1.00 80.19 90 MET A O 1
ATOM 716 N N . GLN A 1 91 ? 15.588 8.804 -14.619 1.00 73.94 91 GLN A N 1
ATOM 717 C CA . GLN A 1 91 ? 15.810 8.332 -15.986 1.00 73.94 91 GLN A CA 1
ATOM 718 C C . GLN A 1 91 ? 15.901 9.474 -17.008 1.00 73.94 91 GLN A C 1
ATOM 720 O O . GLN A 1 91 ? 16.670 9.367 -17.960 1.00 73.94 91 GLN A O 1
ATOM 725 N N . MET A 1 92 ? 15.187 10.588 -16.807 1.00 69.81 92 MET A N 1
ATOM 726 C CA . MET A 1 92 ? 15.286 11.772 -17.679 1.00 69.81 92 MET A CA 1
ATOM 727 C C . MET A 1 92 ? 16.667 12.440 -17.634 1.00 69.81 92 MET A C 1
ATOM 729 O O . MET A 1 92 ? 17.071 13.069 -18.609 1.00 69.81 92 MET A O 1
ATOM 733 N N . GLY A 1 93 ? 17.390 12.312 -16.518 1.00 65.31 93 GLY A N 1
ATOM 734 C CA . GLY A 1 93 ? 18.747 12.842 -16.365 1.00 65.31 93 GLY A CA 1
ATOM 735 C C . GLY A 1 93 ? 19.840 11.994 -17.023 1.00 65.31 93 GLY A C 1
ATOM 736 O O . GLY A 1 93 ? 20.992 12.426 -17.053 1.00 65.31 93 GLY A O 1
ATOM 737 N N . ASN A 1 94 ? 19.513 10.801 -17.533 1.00 67.00 94 ASN A N 1
ATOM 738 C CA . ASN A 1 94 ? 20.500 9.873 -18.075 1.00 67.00 94 ASN A CA 1
ATOM 739 C C . ASN A 1 94 ? 20.738 10.134 -19.577 1.00 67.00 94 ASN A C 1
ATOM 741 O O . ASN A 1 94 ? 19.814 10.083 -20.389 1.00 67.00 94 ASN A O 1
ATOM 745 N N . GLY A 1 95 ? 21.984 10.446 -19.947 1.00 54.91 95 GLY A N 1
ATOM 746 C CA . GLY A 1 95 ? 22.367 10.943 -21.278 1.00 54.91 95 GLY A CA 1
ATOM 747 C C . GLY A 1 95 ? 22.335 9.916 -22.420 1.00 54.91 95 GLY A C 1
ATOM 748 O O . GLY A 1 95 ? 22.461 10.308 -23.579 1.00 54.91 95 GLY A O 1
ATOM 749 N N . ASP A 1 96 ? 22.104 8.631 -22.137 1.00 55.91 96 ASP A N 1
ATOM 750 C CA . ASP A 1 96 ? 22.079 7.529 -23.120 1.00 55.91 96 ASP A CA 1
ATOM 751 C C . ASP A 1 96 ? 20.768 7.440 -23.939 1.00 55.91 96 ASP A C 1
ATOM 753 O O . ASP A 1 96 ? 20.355 6.372 -24.401 1.00 55.91 96 ASP A O 1
ATOM 757 N N . SER A 1 97 ? 20.132 8.593 -24.172 1.00 50.44 97 SER A N 1
ATOM 758 C CA . SER A 1 97 ? 18.808 8.800 -24.787 1.00 50.44 97 SER A CA 1
ATOM 759 C C . SER A 1 97 ? 18.617 8.178 -26.188 1.00 50.44 97 SER A C 1
ATOM 761 O O . SER A 1 97 ? 17.487 8.013 -26.647 1.00 50.44 97 SER A O 1
ATOM 763 N N . LEU A 1 98 ? 19.696 7.778 -26.871 1.00 49.78 98 LEU A N 1
ATOM 764 C CA . LEU A 1 98 ? 19.668 7.179 -28.216 1.00 49.78 98 LEU A CA 1
ATOM 765 C C . LEU A 1 98 ? 19.695 5.637 -28.236 1.00 49.78 98 LEU A C 1
ATOM 767 O O . LEU A 1 98 ? 19.624 5.048 -29.315 1.00 49.78 98 LEU A O 1
ATOM 771 N N . THR A 1 99 ? 19.774 4.973 -27.080 1.00 51.09 99 THR A N 1
ATOM 772 C CA . THR A 1 99 ? 19.850 3.501 -26.982 1.00 51.09 99 THR A CA 1
ATOM 773 C C . THR A 1 99 ? 18.530 2.907 -26.472 1.00 51.09 99 THR A C 1
ATOM 775 O O . THR A 1 99 ? 17.755 3.578 -25.802 1.00 51.09 99 THR A O 1
ATOM 778 N N . SER A 1 100 ? 18.246 1.638 -26.784 1.00 50.09 100 SER A N 1
ATOM 779 C CA . SER A 1 100 ? 16.969 0.922 -26.565 1.00 50.09 100 SER A CA 1
ATOM 780 C C . SER A 1 100 ? 16.435 0.840 -25.118 1.00 50.09 100 SER A C 1
ATOM 782 O O . SER A 1 100 ? 15.338 0.314 -24.918 1.00 50.09 100 SER A O 1
ATOM 784 N N . ALA A 1 101 ? 17.154 1.381 -24.130 1.00 55.44 101 ALA A N 1
ATOM 785 C CA . ALA A 1 101 ? 16.808 1.446 -22.706 1.00 55.44 101 ALA A CA 1
ATOM 786 C C . ALA A 1 101 ? 16.030 2.732 -22.336 1.00 55.44 101 ALA A C 1
ATOM 788 O O . ALA A 1 101 ? 16.294 3.381 -21.327 1.00 55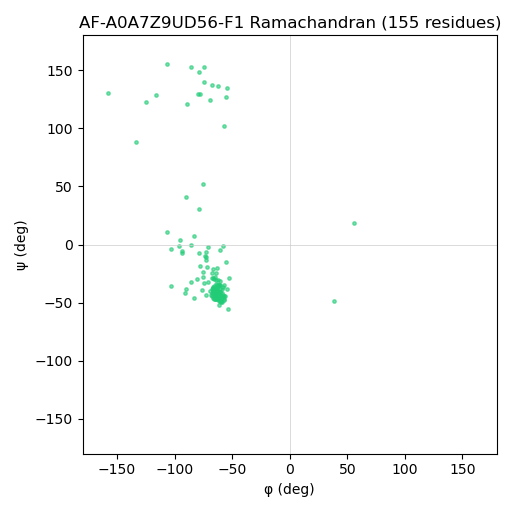.44 101 ALA A O 1
ATOM 789 N N . GLN A 1 102 ? 15.085 3.146 -23.185 1.00 63.19 102 GLN A N 1
ATOM 790 C CA . GLN A 1 102 ? 14.307 4.369 -22.971 1.00 63.19 102 GLN A CA 1
ATOM 791 C C . GLN A 1 102 ? 13.181 4.192 -21.942 1.00 63.19 102 GLN A C 1
ATOM 793 O O . GLN A 1 102 ? 12.529 3.145 -21.878 1.00 63.19 102 GLN A O 1
ATOM 798 N N . PHE A 1 103 ? 12.885 5.281 -21.225 1.00 66.25 103 PHE A N 1
ATOM 799 C CA . PHE A 1 103 ? 11.693 5.436 -20.395 1.00 66.25 103 PHE A CA 1
ATOM 800 C C . PHE A 1 103 ? 10.416 5.196 -21.216 1.00 66.25 103 PHE A C 1
ATOM 802 O O . PHE A 1 103 ? 10.191 5.824 -22.254 1.00 66.25 103 PHE A O 1
ATOM 809 N N . ARG A 1 104 ? 9.547 4.299 -20.739 1.00 73.94 104 ARG A N 1
ATOM 810 C CA . ARG A 1 104 ? 8.262 3.979 -21.377 1.00 73.94 104 ARG A CA 1
ATOM 811 C C . ARG A 1 104 ? 7.119 4.169 -20.391 1.00 73.94 104 ARG A C 1
ATOM 813 O O . ARG A 1 104 ? 7.042 3.468 -19.385 1.00 73.94 104 ARG A O 1
ATOM 820 N N . TRP A 1 105 ? 6.160 5.021 -20.750 1.00 73.19 105 TRP A N 1
ATOM 821 C CA . TRP A 1 105 ? 4.937 5.249 -19.967 1.00 73.19 105 TRP A CA 1
ATOM 822 C C . TRP A 1 105 ? 4.161 3.963 -19.663 1.00 73.19 105 TRP A C 1
ATOM 824 O O . TRP A 1 105 ? 3.658 3.786 -18.558 1.00 73.19 105 TRP A O 1
ATOM 834 N N . ALA A 1 106 ? 4.110 3.033 -20.620 1.00 79.81 106 ALA A N 1
ATOM 835 C CA . ALA A 1 106 ? 3.467 1.738 -20.420 1.00 79.81 106 ALA A CA 1
ATOM 836 C C . ALA A 1 106 ? 4.169 0.889 -19.343 1.00 79.81 106 ALA A C 1
ATOM 838 O O . ALA A 1 106 ? 3.502 0.156 -18.618 1.00 79.81 106 ALA A O 1
ATOM 839 N N . THR A 1 107 ? 5.496 0.990 -19.224 1.00 78.25 107 THR A N 1
ATOM 840 C CA . THR A 1 107 ? 6.272 0.280 -18.200 1.00 78.25 107 THR A CA 1
ATOM 841 C C . THR A 1 107 ? 6.049 0.903 -16.828 1.00 78.25 107 THR A C 1
ATOM 843 O O . THR A 1 107 ? 5.769 0.171 -15.885 1.00 78.25 107 THR A O 1
ATOM 846 N N . LEU A 1 108 ? 6.057 2.238 -16.734 1.00 81.62 108 LEU A N 1
ATOM 847 C CA . LEU A 1 108 ? 5.741 2.944 -15.490 1.00 81.62 108 LEU A CA 1
ATOM 848 C C . LEU A 1 108 ? 4.352 2.565 -14.970 1.00 81.62 108 LEU A C 1
ATOM 850 O O . LEU A 1 108 ? 4.204 2.230 -13.803 1.00 81.62 108 LEU A O 1
ATOM 854 N N . LEU A 1 109 ? 3.327 2.564 -15.828 1.00 85.25 109 LEU A N 1
ATOM 855 C CA . LEU A 1 109 ? 1.968 2.206 -15.405 1.00 85.25 109 LEU A CA 1
ATOM 856 C C . LEU A 1 109 ? 1.870 0.758 -14.908 1.00 85.25 109 LEU A C 1
ATOM 858 O O . LEU A 1 109 ? 1.172 0.495 -13.930 1.00 85.25 109 LEU A O 1
ATOM 862 N N . LYS A 1 110 ? 2.582 -0.177 -15.550 1.00 85.44 110 LYS A N 1
ATOM 863 C CA . LYS A 1 110 ? 2.649 -1.574 -15.097 1.00 85.44 110 LYS A CA 1
ATOM 864 C C . LYS A 1 110 ? 3.344 -1.699 -13.741 1.00 85.44 110 LYS A C 1
ATOM 866 O O . LYS A 1 110 ? 2.845 -2.418 -12.882 1.00 85.44 110 LYS A O 1
ATOM 871 N N . LEU A 1 111 ? 4.453 -0.989 -13.540 1.00 84.44 111 LEU A N 1
ATOM 872 C CA . LEU A 1 111 ? 5.196 -0.988 -12.278 1.00 84.44 111 LEU A CA 1
ATOM 873 C C . LEU A 1 111 ? 4.409 -0.318 -11.153 1.00 84.44 111 LEU A C 1
ATOM 875 O O . LEU A 1 111 ? 4.306 -0.880 -10.068 1.00 84.44 111 LEU A O 1
ATOM 879 N N . LEU A 1 112 ? 3.745 0.803 -11.438 1.00 89.25 112 LEU A N 1
ATOM 880 C CA . LEU A 1 112 ? 2.832 1.460 -10.509 1.00 89.25 112 LEU A CA 1
ATOM 881 C C . LEU A 1 112 ? 1.703 0.515 -10.084 1.00 89.25 112 LEU A C 1
ATOM 883 O O . LEU A 1 112 ? 1.379 0.421 -8.900 1.00 89.25 112 LEU A O 1
ATOM 887 N N . PHE A 1 113 ? 1.110 -0.208 -11.037 1.00 90.31 113 PHE A N 1
ATOM 888 C CA . PHE A 1 113 ? 0.075 -1.196 -10.749 1.00 90.31 113 PHE A CA 1
ATOM 889 C C . PHE A 1 113 ? 0.616 -2.358 -9.903 1.00 90.31 113 PHE A C 1
ATOM 891 O O . PHE A 1 113 ? -0.009 -2.749 -8.920 1.00 90.31 113 PHE A O 1
ATOM 898 N N . LEU A 1 114 ? 1.803 -2.874 -10.218 1.00 89.12 114 LEU A N 1
ATOM 899 C CA . LEU A 1 114 ? 2.447 -3.941 -9.452 1.00 89.12 114 LEU A CA 1
ATOM 900 C C . LEU A 1 114 ? 2.793 -3.503 -8.015 1.00 89.12 114 LEU A C 1
ATOM 902 O O . LEU A 1 114 ? 2.480 -4.205 -7.054 1.00 89.12 114 LEU A O 1
ATOM 906 N N . ALA A 1 115 ? 3.400 -2.329 -7.844 1.00 89.44 115 ALA A N 1
ATOM 907 C CA . ALA A 1 115 ? 3.774 -1.796 -6.535 1.00 89.44 115 ALA A CA 1
ATOM 908 C C . ALA A 1 115 ? 2.537 -1.475 -5.681 1.00 89.44 115 ALA A C 1
ATOM 910 O O . ALA A 1 115 ? 2.485 -1.806 -4.498 1.00 89.44 115 ALA A O 1
ATOM 911 N N . SER A 1 116 ? 1.504 -0.883 -6.286 1.00 92.44 116 SER A N 1
ATOM 912 C CA . SER A 1 116 ? 0.261 -0.572 -5.573 1.00 92.44 116 SER A CA 1
ATOM 913 C C . SER A 1 116 ? -0.505 -1.828 -5.168 1.00 92.44 116 SER A C 1
ATOM 915 O O . SER A 1 116 ? -0.940 -1.925 -4.025 1.00 92.44 116 SER A O 1
ATOM 917 N N . THR A 1 117 ? -0.637 -2.820 -6.051 1.00 92.75 117 THR A N 1
ATOM 918 C CA . THR A 1 117 ? -1.324 -4.078 -5.718 1.00 92.75 117 THR A CA 1
ATOM 919 C C . THR A 1 117 ? -0.588 -4.860 -4.633 1.00 92.75 117 THR A C 1
ATOM 921 O O . THR A 1 117 ? -1.225 -5.298 -3.677 1.00 92.75 117 THR A O 1
ATOM 924 N N . THR A 1 118 ? 0.740 -4.971 -4.702 1.00 91.12 118 THR A N 1
ATOM 925 C CA . THR A 1 118 ? 1.532 -5.647 -3.656 1.00 91.12 118 THR A CA 1
ATOM 926 C C . THR A 1 118 ? 1.441 -4.928 -2.309 1.00 91.12 118 THR A C 1
ATOM 928 O O . THR A 1 118 ? 1.230 -5.574 -1.279 1.00 91.12 118 THR A O 1
ATOM 931 N N . ALA A 1 119 ? 1.492 -3.594 -2.296 1.00 92.00 119 ALA A N 1
ATOM 932 C CA . ALA A 1 119 ? 1.301 -2.809 -1.081 1.00 92.00 119 ALA A CA 1
ATOM 933 C C . ALA A 1 119 ? -0.128 -2.910 -0.516 1.00 92.00 119 ALA A C 1
ATOM 935 O O . ALA A 1 119 ? -0.296 -2.993 0.700 1.00 92.00 119 ALA A O 1
ATOM 936 N N . LEU A 1 120 ? -1.163 -2.961 -1.362 1.00 93.25 120 LEU A N 1
ATOM 937 C CA . LEU A 1 120 ? -2.553 -3.159 -0.927 1.00 93.25 120 LEU A CA 1
ATOM 938 C C . LEU A 1 120 ? -2.787 -4.552 -0.343 1.00 93.25 120 LEU A C 1
ATOM 940 O O . LEU A 1 120 ? -3.483 -4.685 0.664 1.00 93.25 120 LEU A O 1
ATOM 944 N N . VAL A 1 121 ? -2.166 -5.581 -0.923 1.00 93.00 121 VAL A N 1
ATOM 945 C CA . VAL A 1 121 ? -2.140 -6.924 -0.334 1.00 93.00 121 VAL A CA 1
ATOM 946 C C . VAL A 1 121 ? -1.468 -6.871 1.039 1.00 93.00 121 VAL A C 1
ATOM 948 O O . VAL A 1 121 ? -2.011 -7.415 2.000 1.00 93.00 121 VAL A O 1
ATOM 951 N N . GLY A 1 122 ? -0.341 -6.167 1.167 1.00 91.06 122 GLY A N 1
ATOM 952 C CA . GLY A 1 122 ? 0.316 -5.925 2.454 1.00 91.06 122 GLY A CA 1
ATOM 953 C C . GLY A 1 122 ? -0.586 -5.219 3.466 1.00 91.06 122 GLY A C 1
ATOM 954 O O . GLY A 1 122 ? -0.667 -5.638 4.618 1.00 91.06 122 GLY A O 1
ATOM 955 N N . LEU A 1 123 ? -1.332 -4.199 3.039 1.00 91.62 123 LEU A N 1
ATOM 956 C CA . LEU A 1 123 ? -2.280 -3.474 3.886 1.00 91.62 123 LEU A CA 1
ATOM 957 C C . LEU A 1 123 ? -3.429 -4.374 4.360 1.00 91.62 123 LEU A C 1
ATOM 959 O O . LEU A 1 123 ? -3.781 -4.334 5.538 1.00 91.62 123 LEU A O 1
ATOM 963 N N . ALA A 1 124 ? -3.977 -5.228 3.491 1.00 89.94 124 ALA A N 1
ATOM 964 C CA . ALA A 1 124 ? -5.005 -6.197 3.869 1.00 89.94 124 ALA A CA 1
ATOM 965 C C . ALA A 1 124 ? -4.488 -7.200 4.918 1.00 89.94 124 ALA A C 1
ATOM 967 O O . ALA A 1 124 ? -5.153 -7.448 5.926 1.00 89.94 124 ALA A O 1
ATOM 968 N N . HIS A 1 125 ? -3.272 -7.722 4.731 1.00 87.81 125 HIS A N 1
ATOM 969 C CA . HIS A 1 125 ? -2.629 -8.609 5.704 1.00 87.81 125 HIS A CA 1
ATOM 970 C C . HIS A 1 125 ? -2.316 -7.894 7.023 1.00 87.81 125 HIS A C 1
ATOM 972 O O . HIS A 1 125 ? -2.560 -8.437 8.100 1.00 87.81 125 HIS A O 1
ATOM 978 N N . GLY A 1 126 ? -1.827 -6.657 6.960 1.00 86.81 126 GLY A N 1
ATOM 979 C CA . GLY A 1 126 ? -1.578 -5.832 8.138 1.00 86.81 126 GLY A CA 1
ATOM 980 C C . GLY A 1 126 ? -2.854 -5.532 8.925 1.00 86.81 126 GLY A C 1
ATOM 981 O O . GLY A 1 126 ? -2.835 -5.532 10.153 1.00 86.81 126 GLY A O 1
ATOM 982 N N . LEU A 1 127 ? -3.987 -5.363 8.243 1.00 87.06 127 LEU A N 1
ATOM 983 C CA . LEU A 1 127 ? -5.287 -5.182 8.884 1.00 87.06 127 LEU A CA 1
ATOM 984 C C . LEU A 1 127 ? -5.718 -6.440 9.652 1.00 87.06 127 LEU A C 1
ATOM 986 O O . LEU A 1 127 ? -6.141 -6.338 10.806 1.00 87.06 127 LEU A O 1
ATOM 990 N N . LEU A 1 128 ? -5.544 -7.625 9.054 1.00 83.12 128 LEU A N 1
ATOM 991 C CA . LEU A 1 128 ? -5.774 -8.908 9.732 1.00 83.12 128 LEU A CA 1
ATOM 992 C C . LEU A 1 128 ? -4.877 -9.055 10.971 1.00 83.12 128 LEU A C 1
ATOM 994 O O . LEU A 1 128 ? -5.345 -9.467 12.035 1.00 83.12 128 LEU A O 1
ATOM 998 N N . LEU A 1 129 ? -3.604 -8.659 10.862 1.00 79.88 129 LEU A N 1
ATOM 999 C CA . LEU A 1 129 ? -2.665 -8.657 11.984 1.00 79.88 129 LEU A CA 1
ATOM 1000 C C . LEU A 1 129 ? -3.092 -7.703 13.108 1.00 79.88 129 LEU A C 1
ATOM 1002 O O . LEU A 1 129 ? -3.067 -8.089 14.279 1.00 79.88 129 LEU A O 1
ATOM 1006 N N . SER A 1 130 ? -3.510 -6.480 12.767 1.00 76.12 130 SER A N 1
ATOM 1007 C CA . SER A 1 130 ? -3.972 -5.481 13.738 1.00 76.12 130 SER A CA 1
ATOM 1008 C C . SER A 1 130 ? -5.220 -5.928 14.492 1.00 76.12 130 SER A C 1
ATOM 1010 O O . SER A 1 130 ? -5.315 -5.664 15.689 1.00 76.12 130 SER A O 1
ATOM 1012 N N . PHE A 1 131 ? -6.151 -6.623 13.832 1.00 70.75 131 PHE A N 1
ATOM 1013 C CA . PHE A 1 131 ? -7.326 -7.187 14.500 1.00 70.75 131 PHE A CA 1
ATOM 1014 C C . PHE A 1 131 ? -6.946 -8.347 15.429 1.00 70.75 131 PHE A C 1
ATOM 1016 O O . PHE A 1 131 ? -7.470 -8.469 16.533 1.00 70.75 131 PHE A O 1
ATOM 1023 N N . GLY A 1 132 ? -6.005 -9.188 14.991 1.00 65.44 132 GLY A N 1
ATOM 1024 C CA . GLY A 1 132 ? -5.621 -10.397 15.703 1.00 65.44 132 GLY A CA 1
ATOM 1025 C C . GLY A 1 132 ? -4.754 -10.177 16.941 1.00 65.44 132 GLY A C 1
ATOM 1026 O O . GLY A 1 132 ? -4.835 -11.035 17.812 1.00 65.44 132 GLY A O 1
ATOM 1027 N N . ARG A 1 133 ? -3.944 -9.097 17.003 1.00 65.88 133 ARG A N 1
ATOM 1028 C CA . ARG A 1 133 ? -2.889 -8.690 17.983 1.00 65.88 133 ARG A CA 1
ATOM 1029 C C . ARG A 1 133 ? -1.992 -9.818 18.558 1.00 65.88 133 ARG A C 1
ATOM 1031 O O . ARG A 1 133 ? -0.777 -9.694 18.513 1.00 65.88 133 ARG A O 1
ATOM 1038 N N . GLN A 1 134 ? -2.563 -10.921 19.041 1.00 60.81 134 GLN A N 1
ATOM 1039 C CA . GLN A 1 134 ? -1.932 -12.197 19.414 1.00 60.81 134 GLN A CA 1
ATOM 1040 C C . GLN A 1 134 ? -2.140 -13.324 18.373 1.00 60.81 134 GLN A C 1
ATOM 1042 O O . GLN A 1 134 ? -1.230 -14.112 18.139 1.00 60.81 134 GLN A O 1
ATOM 1047 N N . PHE A 1 135 ? -3.297 -13.396 17.700 1.00 62.44 135 PHE A N 1
ATOM 1048 C CA . PHE A 1 135 ? -3.631 -14.460 16.733 1.00 62.44 135 PHE A CA 1
ATOM 1049 C C . PHE A 1 135 ? -3.296 -14.119 15.276 1.00 62.44 135 PHE A C 1
ATOM 1051 O O . PHE A 1 135 ? -3.395 -14.978 14.401 1.00 62.44 135 PHE A O 1
ATOM 1058 N N . GLY A 1 136 ? -2.886 -12.881 14.990 1.00 60.94 136 GLY A N 1
ATOM 1059 C CA . GLY A 1 136 ? -2.591 -12.443 13.622 1.00 60.94 136 GLY A CA 1
ATOM 1060 C C . GLY A 1 136 ? -1.494 -13.283 12.956 1.00 60.94 136 GLY A C 1
ATOM 1061 O O . GLY A 1 136 ? -1.620 -13.662 11.793 1.00 60.94 136 GLY A O 1
ATOM 1062 N N . PHE A 1 137 ? -0.465 -13.665 13.719 1.00 66.19 137 PHE A N 1
ATOM 1063 C CA . PHE A 1 137 ? 0.603 -14.542 13.236 1.00 66.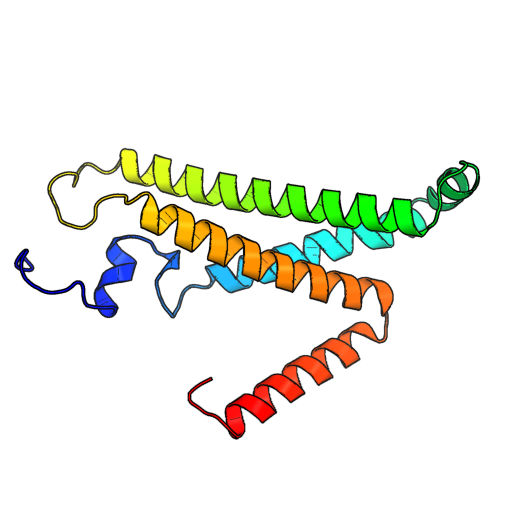19 137 PHE A CA 1
ATOM 1064 C C . PHE A 1 137 ? 0.109 -15.945 12.863 1.00 66.19 137 PHE A C 1
ATOM 1066 O O . PHE A 1 137 ? 0.651 -16.537 11.935 1.00 66.19 137 PHE A O 1
ATOM 1073 N N . LEU A 1 138 ? -0.935 -16.464 13.524 1.00 73.00 138 LEU A N 1
ATOM 1074 C CA . LEU A 1 138 ? -1.528 -17.751 13.146 1.00 73.00 138 LEU A CA 1
ATOM 1075 C C . LEU A 1 138 ? -2.236 -17.653 11.796 1.00 73.00 138 LEU A C 1
ATOM 1077 O O . LEU A 1 138 ? -2.050 -18.530 10.961 1.00 73.00 138 LEU A O 1
ATOM 1081 N N . PHE A 1 139 ? -2.996 -16.583 11.549 1.00 71.69 139 PHE A N 1
ATOM 1082 C CA . PHE A 1 139 ? -3.655 -16.378 10.255 1.00 71.69 139 PHE A CA 1
ATOM 1083 C C . PHE A 1 139 ? -2.648 -16.204 9.117 1.00 71.69 139 PHE A C 1
ATOM 1085 O O . PHE A 1 139 ? -2.824 -16.805 8.060 1.00 71.69 139 PHE A O 1
ATOM 1092 N N . LEU A 1 140 ? -1.564 -15.453 9.343 1.00 71.62 140 LEU A N 1
ATOM 1093 C CA . LEU A 1 140 ? -0.469 -15.360 8.374 1.00 71.62 140 LEU A CA 1
ATOM 1094 C C . LEU A 1 140 ? 0.227 -16.703 8.157 1.00 71.62 140 LEU A C 1
ATOM 1096 O O . LEU A 1 140 ? 0.509 -17.056 7.018 1.00 71.62 140 LEU A O 1
ATOM 1100 N N . GLY A 1 141 ? 0.471 -17.462 9.226 1.00 76.19 141 GLY A N 1
ATOM 1101 C CA . GLY A 1 141 ? 1.046 -18.801 9.142 1.00 76.19 141 GLY A CA 1
ATOM 1102 C C . GLY A 1 141 ? 0.172 -19.752 8.325 1.00 76.19 141 GLY A C 1
ATOM 1103 O O . GLY A 1 141 ? 0.683 -20.442 7.450 1.00 76.19 141 GLY A O 1
ATOM 1104 N N . PHE A 1 142 ? -1.146 -19.741 8.542 1.00 81.56 142 PHE A N 1
ATOM 1105 C CA . PHE A 1 142 ? -2.096 -20.533 7.758 1.00 81.56 142 PHE A CA 1
ATOM 1106 C C . PHE A 1 142 ? -2.174 -20.089 6.298 1.00 81.56 142 PHE A C 1
ATOM 1108 O O . PHE A 1 142 ? -2.222 -20.942 5.417 1.00 81.56 142 PHE A O 1
ATOM 1115 N N . ALA A 1 143 ? -2.159 -18.782 6.025 1.00 78.62 143 ALA A N 1
ATOM 1116 C CA . ALA A 1 143 ? -2.145 -18.266 4.660 1.00 78.62 143 ALA A CA 1
ATOM 1117 C C . ALA A 1 143 ? -0.852 -18.660 3.929 1.00 78.62 143 ALA A C 1
ATOM 1119 O O . ALA A 1 143 ? -0.910 -19.197 2.827 1.00 78.62 143 ALA A O 1
ATOM 1120 N N . ALA A 1 144 ? 0.308 -18.478 4.567 1.00 80.88 144 ALA A N 1
ATOM 1121 C CA . ALA A 1 144 ? 1.605 -18.862 4.017 1.00 80.88 144 ALA A CA 1
ATOM 1122 C C . ALA A 1 144 ? 1.716 -20.379 3.806 1.00 80.88 144 ALA A C 1
ATOM 1124 O O . ALA A 1 144 ? 2.224 -20.822 2.780 1.00 80.88 144 ALA A O 1
ATOM 1125 N N . TRP A 1 145 ? 1.200 -21.177 4.745 1.00 86.44 145 TRP A N 1
ATOM 1126 C CA . TRP A 1 145 ? 1.114 -22.628 4.602 1.00 86.44 145 TRP A CA 1
ATOM 1127 C C . TRP A 1 145 ? 0.182 -23.042 3.460 1.00 86.44 145 TRP A C 1
ATOM 1129 O O . TRP A 1 145 ? 0.522 -23.922 2.679 1.00 86.44 145 TRP A O 1
ATOM 1139 N N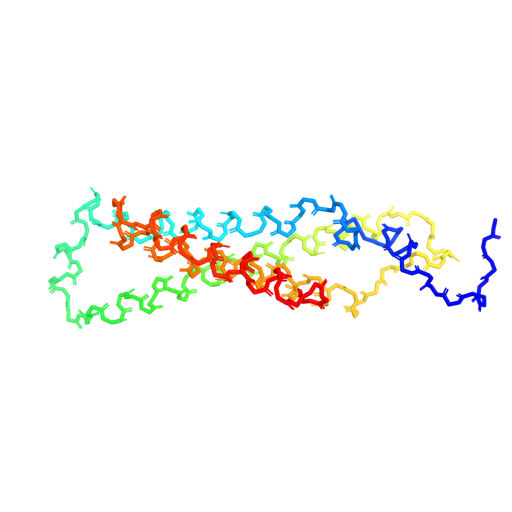 . GLY A 1 146 ? -0.971 -22.384 3.318 1.00 83.69 146 GLY A N 1
ATOM 1140 C CA . GLY A 1 146 ? -1.893 -22.629 2.212 1.00 83.69 146 GLY A CA 1
AT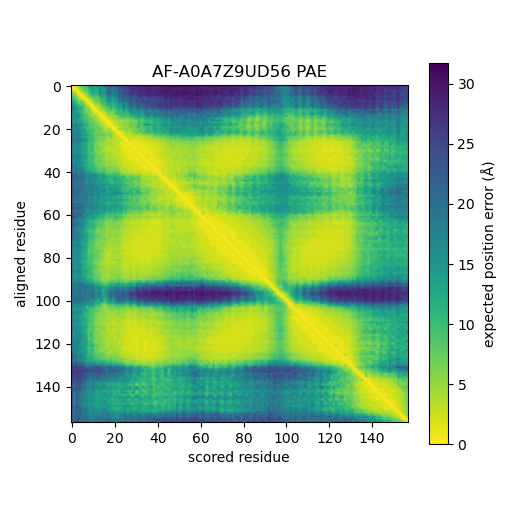OM 1141 C C . GLY A 1 146 ? -1.255 -22.328 0.857 1.00 83.69 146 GLY A C 1
ATOM 1142 O O . GLY A 1 146 ? -1.389 -23.126 -0.066 1.00 83.69 146 GLY A O 1
ATOM 1143 N N . VAL A 1 147 ? -0.512 -21.222 0.755 1.00 83.06 147 VAL A N 1
ATOM 1144 C CA . VAL A 1 147 ? 0.232 -20.851 -0.458 1.00 83.06 147 VAL A CA 1
ATOM 1145 C C . VAL A 1 147 ? 1.346 -21.854 -0.752 1.00 83.06 147 VAL A C 1
ATOM 1147 O O . VAL A 1 147 ? 1.434 -22.330 -1.880 1.00 83.06 147 VAL A O 1
ATOM 1150 N N . SER A 1 148 ? 2.157 -22.234 0.239 1.00 80.25 148 SER A N 1
ATOM 1151 C CA . SER A 1 148 ? 3.248 -23.195 0.024 1.00 80.25 148 SER A CA 1
ATOM 1152 C C . SER A 1 148 ? 2.731 -24.587 -0.337 1.00 80.25 148 SER A C 1
ATOM 1154 O O . SER A 1 148 ? 3.301 -25.267 -1.191 1.00 80.25 148 SER A O 1
ATOM 1156 N N . TRP A 1 149 ? 1.606 -24.997 0.251 1.00 84.00 149 TRP A N 1
ATOM 1157 C CA . TRP A 1 149 ? 0.912 -26.220 -0.126 1.00 84.00 149 TRP A CA 1
ATOM 1158 C C . TRP A 1 149 ? 0.397 -26.148 -1.568 1.00 84.00 149 TRP A C 1
ATOM 1160 O O . TRP A 1 149 ? 0.622 -27.081 -2.337 1.00 84.00 149 TRP A O 1
ATOM 1170 N N . LEU A 1 150 ? -0.213 -25.033 -1.977 1.00 83.69 150 LEU A N 1
ATOM 1171 C CA . LEU A 1 150 ? -0.658 -24.822 -3.358 1.00 83.69 150 LEU A CA 1
ATOM 1172 C C . LEU A 1 150 ? 0.505 -24.860 -4.355 1.00 83.69 150 LEU A C 1
ATOM 1174 O O . LEU A 1 150 ? 0.398 -25.549 -5.366 1.00 83.69 150 LEU A O 1
ATOM 1178 N N . GLN A 1 151 ? 1.629 -24.212 -4.043 1.00 82.56 151 GLN A N 1
ATOM 1179 C CA . GLN A 1 151 ? 2.843 -24.257 -4.867 1.00 82.56 151 GLN A CA 1
ATOM 1180 C C . GLN A 1 151 ? 3.430 -25.669 -4.962 1.00 82.56 151 GLN A C 1
ATOM 1182 O O . GLN A 1 151 ? 3.920 -26.069 -6.014 1.00 82.56 151 GLN A O 1
ATOM 1187 N N . SER A 1 152 ? 3.335 -26.466 -3.892 1.00 77.88 152 SER A N 1
ATOM 1188 C CA . SER A 1 152 ? 3.774 -27.867 -3.923 1.00 77.88 152 SER A CA 1
ATOM 1189 C C . SER A 1 152 ? 2.923 -28.744 -4.850 1.00 77.88 152 SER A C 1
ATOM 1191 O O . SER A 1 152 ? 3.427 -29.723 -5.396 1.00 77.88 152 SER A O 1
ATOM 1193 N N . GLN A 1 153 ? 1.645 -28.398 -5.038 1.00 82.62 153 GLN A N 1
ATOM 1194 C CA . GLN A 1 153 ? 0.728 -29.096 -5.945 1.00 82.62 153 GLN A CA 1
ATOM 1195 C C . GLN A 1 153 ? 0.833 -28.572 -7.385 1.00 82.62 153 GLN A C 1
ATOM 1197 O O . GLN A 1 153 ? 0.660 -29.336 -8.333 1.00 82.62 153 GLN A O 1
ATOM 1202 N N . TYR A 1 154 ? 1.134 -27.282 -7.552 1.00 82.75 154 TYR A N 1
ATOM 1203 C CA . TYR A 1 154 ? 1.199 -26.597 -8.840 1.00 82.75 154 TYR A CA 1
ATOM 1204 C C . TYR A 1 154 ? 2.477 -25.747 -8.919 1.00 82.75 154 TYR A C 1
ATOM 1206 O O . TYR A 1 154 ? 2.440 -24.562 -8.598 1.00 82.75 154 TYR A O 1
ATOM 1214 N N . PRO A 1 155 ? 3.607 -26.315 -9.376 1.00 64.88 155 PRO A N 1
ATOM 1215 C CA . PRO A 1 155 ? 4.908 -25.634 -9.374 1.00 64.88 155 PRO A CA 1
ATOM 1216 C C . PRO A 1 155 ? 5.027 -24.487 -10.395 1.00 64.88 155 PRO A C 1
ATOM 1218 O O . PRO A 1 155 ? 6.068 -23.845 -10.481 1.00 64.88 155 PRO A O 1
ATOM 1221 N N . TYR A 1 156 ? 3.986 -24.260 -11.196 1.00 63.72 156 TYR A N 1
ATOM 1222 C CA . TYR A 1 156 ? 3.883 -23.201 -12.205 1.00 63.72 156 TYR A CA 1
ATOM 1223 C C . TYR A 1 156 ? 2.929 -22.061 -11.789 1.00 63.72 156 TYR A C 1
ATOM 1225 O O . TYR A 1 156 ? 2.589 -21.223 -12.624 1.00 63.72 156 TYR A O 1
ATOM 1233 N N . LEU A 1 157 ? 2.495 -22.040 -10.521 1.00 51.09 157 LEU A N 1
ATOM 1234 C CA . LEU A 1 157 ? 1.801 -20.928 -9.855 1.00 51.09 157 LEU A CA 1
ATOM 1235 C C . LEU A 1 157 ? 2.726 -20.263 -8.828 1.00 51.09 157 LEU A C 1
ATOM 1237 O O . LEU A 1 157 ? 2.647 -19.023 -8.710 1.00 51.09 157 LEU A O 1
#

Secondary structure (DSSP, 8-state):
---TTS---GGGGGGT-GGGSTT-SHHHHHHHHHHHHHHHHSSHHHHTTHHHHHHHSS--HHHHHHHHHHHHHHHHHHHHHHHHHHHHHHHHT-S-TTSS----HHHHHHHHHHHHHHHHHHHHHHHHHHHHTTSHHHHHHHHHHHHHHHHHH-TT-

pLDDT: mean 78.59, std 13.67, range [42.59, 95.44]

Nearest PDB structures (foldseek):
  8tzj-assembly1_D  TM=4.054E-01  e=1.045E+00  Vibrio cholerae
  8tzk-assembly1_C  TM=3.971E-01  e=1.485E+00  Vibrio cholerae

Foldseek 3Di:
DDDPPDDPDLVCVVLQPVLSDPPDCLLVVLLQLLLVLLLCQPCVCVVVVCVVVVVVDPDDPVNSVVVSLVVSLVVSLVVLVVVLVVVVVVQVPDPPCPDPSHDDPVVSVVSSVSSSVSNNNSNVLSNCCNVCVPCSVVVVVVVVVVVVVVCVVPVPD

Mean predicted aligned error: 10.48 Å

Sequence (157 aa):
MVPLTQPLDEVSWFEIHSGLSADSIGPFLFYLMGIIVAYSLFPREYEERTIEFLHSLPVSRGQIFMAKWMAGTVLILAVCLCHEITNAVMQMGNGDSLTSAQFRWATLLKLLFLASTTALVGLAHGLLLSFGRQFGFLFLGFAAWGVSWLQSQYPYL

Radius of gyration: 20.52 Å; Cα contacts (8 Å, |Δi|>4): 110; chains: 1; bounding box: 49×42×58 Å